Protein AF-A0A1F8SA76-F1 (afdb_monomer)

Nearest PDB structures (foldseek):
  6lum-assembly1_C  TM=9.410E-01  e=9.355E-06  Mycolicibacterium smegmatis MC2 51

Structure (mmCIF, N/CA/C/O backbone):
data_AF-A0A1F8SA76-F1
#
_entry.id   AF-A0A1F8SA76-F1
#
loop_
_atom_site.group_PDB
_atom_site.id
_atom_site.type_symbol
_atom_site.label_atom_id
_atom_site.label_alt_id
_atom_site.label_comp_id
_atom_site.label_asym_id
_atom_site.label_entity_id
_atom_site.label_seq_id
_atom_site.pdbx_PDB_ins_code
_atom_site.Cartn_x
_atom_site.Cartn_y
_atom_site.Cartn_z
_atom_site.occupancy
_atom_site.B_iso_or_equiv
_atom_site.auth_seq_id
_atom_site.auth_comp_id
_atom_site.auth_asym_id
_atom_site.auth_atom_id
_atom_site.pdbx_PDB_model_num
ATOM 1 N N . MET A 1 1 ? -0.509 0.636 20.036 1.00 88.06 1 MET A N 1
ATOM 2 C CA . MET A 1 1 ? 0.757 1.117 19.439 1.00 88.06 1 MET A CA 1
ATOM 3 C C . MET A 1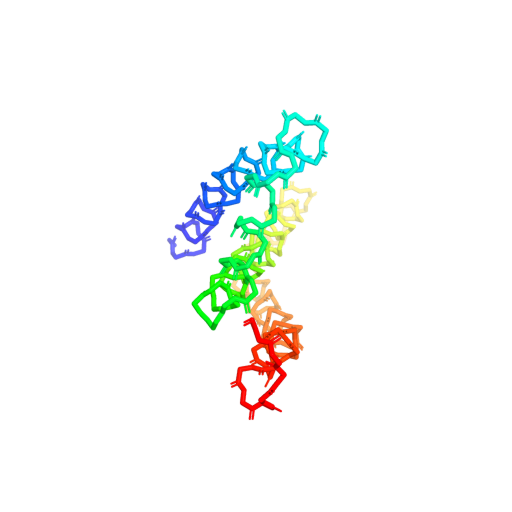 1 ? 1.035 0.516 18.063 1.00 88.06 1 MET A C 1
ATOM 5 O O . MET A 1 1 ? 1.249 1.292 17.145 1.00 88.06 1 MET A O 1
ATOM 9 N N . LEU A 1 2 ? 0.924 -0.806 17.858 1.00 92.50 2 LEU A N 1
ATOM 10 C CA . LEU A 1 2 ? 1.161 -1.437 16.541 1.00 92.50 2 LEU A CA 1
ATOM 11 C C . LEU A 1 2 ? 0.336 -0.845 15.388 1.00 92.50 2 LEU A C 1
ATOM 13 O O . LEU A 1 2 ? 0.895 -0.499 14.354 1.00 92.50 2 LEU A O 1
ATOM 17 N N . ALA A 1 3 ? -0.976 -0.658 15.584 1.00 92.31 3 ALA A N 1
ATOM 18 C CA . ALA A 1 3 ? -1.839 -0.143 14.521 1.00 92.31 3 ALA A CA 1
ATOM 19 C C . ALA A 1 3 ? -1.393 1.238 13.997 1.00 92.31 3 ALA A C 1
ATOM 21 O O . ALA A 1 3 ? -1.453 1.507 12.800 1.00 92.31 3 ALA A O 1
ATOM 22 N N . TRP A 1 4 ? -0.911 2.088 14.910 1.00 95.88 4 TRP A N 1
ATOM 23 C CA . TRP A 1 4 ? -0.356 3.404 14.601 1.00 95.88 4 TRP A CA 1
ATOM 24 C C . TRP A 1 4 ? 0.986 3.295 13.871 1.00 95.88 4 TRP A C 1
ATOM 26 O O . TRP A 1 4 ? 1.167 3.949 12.847 1.00 95.88 4 TRP A O 1
ATOM 36 N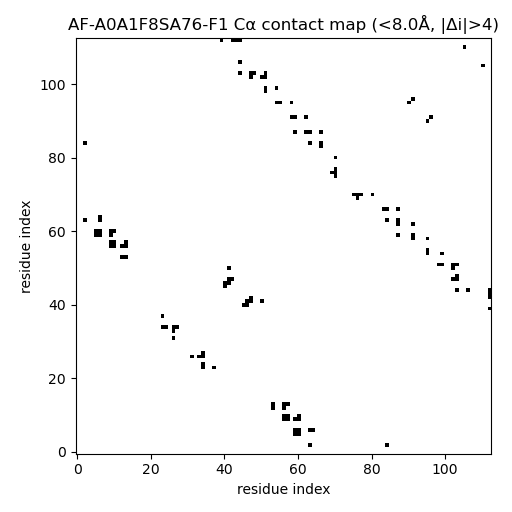 N . ALA A 1 5 ? 1.894 2.440 14.355 1.00 97.62 5 ALA A N 1
ATOM 37 C CA . ALA A 1 5 ? 3.216 2.266 13.755 1.00 97.62 5 ALA A CA 1
AT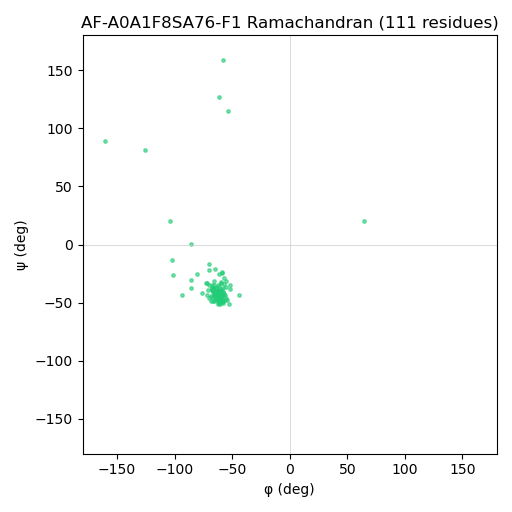OM 38 C C . ALA A 1 5 ? 3.100 1.793 12.300 1.00 97.62 5 ALA A C 1
ATOM 40 O O . ALA A 1 5 ? 3.654 2.424 11.403 1.00 97.62 5 ALA A O 1
ATOM 41 N N . PHE A 1 6 ? 2.291 0.761 12.043 1.00 96.94 6 PHE A N 1
ATOM 42 C CA . PHE A 1 6 ? 2.052 0.274 10.684 1.00 96.94 6 PHE A CA 1
ATOM 43 C C . PHE A 1 6 ? 1.408 1.327 9.782 1.00 96.94 6 PHE A C 1
ATOM 45 O O . PHE A 1 6 ? 1.759 1.411 8.610 1.00 96.94 6 PHE A O 1
ATOM 52 N N . HIS A 1 7 ? 0.511 2.170 10.303 1.00 98.38 7 HIS A N 1
ATOM 53 C CA . HIS A 1 7 ? -0.120 3.220 9.499 1.00 98.38 7 HIS A CA 1
ATOM 54 C C . HIS A 1 7 ? 0.887 4.296 9.073 1.00 98.38 7 HIS A C 1
ATOM 56 O O . HIS A 1 7 ? 0.876 4.738 7.928 1.00 98.38 7 HIS A O 1
ATOM 62 N N . ARG A 1 8 ? 1.810 4.669 9.968 1.00 97.88 8 ARG A N 1
ATOM 63 C CA . ARG A 1 8 ? 2.889 5.615 9.657 1.00 97.88 8 ARG A CA 1
ATOM 64 C C . ARG A 1 8 ? 3.896 5.031 8.671 1.00 97.88 8 ARG A C 1
ATOM 66 O O . ARG A 1 8 ? 4.195 5.677 7.675 1.00 97.88 8 ARG A O 1
ATOM 73 N N . ILE A 1 9 ? 4.370 3.811 8.925 1.00 98.31 9 ILE A N 1
ATOM 74 C CA . ILE A 1 9 ? 5.356 3.138 8.067 1.00 98.31 9 ILE A CA 1
ATOM 75 C C . ILE A 1 9 ? 4.791 2.939 6.657 1.00 98.31 9 ILE A C 1
ATOM 77 O O . ILE A 1 9 ? 5.441 3.307 5.684 1.00 98.31 9 ILE A O 1
ATOM 81 N N . SER A 1 10 ? 3.558 2.432 6.543 1.00 98.38 10 SER A N 1
ATOM 82 C CA . SER A 1 10 ? 2.894 2.277 5.241 1.00 98.38 10 SER A CA 1
ATOM 83 C C . SER A 1 10 ? 2.698 3.613 4.527 1.00 98.38 10 SER A C 1
ATOM 85 O O . SER A 1 10 ? 2.949 3.687 3.333 1.00 98.38 10 SER A O 1
ATOM 87 N N . GLY A 1 11 ? 2.333 4.683 5.240 1.00 98.38 11 GLY A N 1
ATOM 88 C CA . GLY A 1 11 ? 2.192 6.014 4.643 1.00 98.38 11 GLY A CA 1
ATOM 89 C C . GLY A 1 11 ? 3.499 6.543 4.047 1.00 98.38 11 GLY A C 1
ATOM 90 O O . GLY A 1 11 ? 3.496 7.064 2.936 1.00 98.38 11 GLY A O 1
ATOM 91 N N . VAL A 1 12 ? 4.626 6.355 4.745 1.00 98.38 12 VAL A N 1
ATOM 92 C CA . VAL A 1 12 ? 5.956 6.731 4.231 1.00 98.38 12 VAL A CA 1
ATOM 93 C C . VAL A 1 12 ? 6.344 5.879 3.020 1.00 98.38 12 VAL A C 1
ATOM 95 O O . VAL A 1 12 ? 6.838 6.424 2.036 1.00 98.38 12 VAL A O 1
ATOM 98 N N . ALA A 1 13 ? 6.082 4.569 3.059 1.00 97.44 13 ALA A N 1
ATOM 99 C CA . ALA A 1 13 ? 6.354 3.671 1.936 1.00 97.44 13 ALA A CA 1
ATOM 100 C C . ALA A 1 13 ? 5.540 4.048 0.686 1.00 97.44 13 ALA A C 1
ATOM 102 O O . ALA A 1 13 ? 6.098 4.129 -0.404 1.00 97.44 13 ALA A O 1
ATOM 103 N N . ILE A 1 14 ? 4.244 4.342 0.849 1.00 98.25 14 ILE A N 1
ATOM 104 C CA . ILE A 1 14 ? 3.360 4.775 -0.243 1.00 98.25 14 ILE A CA 1
ATOM 105 C C . ILE A 1 14 ? 3.810 6.127 -0.794 1.00 98.25 14 ILE A C 1
ATOM 107 O O . ILE A 1 14 ? 3.851 6.298 -2.005 1.00 98.25 14 ILE A O 1
ATOM 111 N N . TRP A 1 15 ? 4.172 7.082 0.067 1.00 98.12 15 TRP A N 1
ATOM 112 C CA . TRP A 1 15 ? 4.680 8.379 -0.380 1.00 98.12 15 TRP A CA 1
ATOM 113 C C . TRP A 1 15 ? 5.956 8.232 -1.218 1.00 98.12 15 TRP A C 1
ATOM 115 O O . TRP A 1 15 ? 6.034 8.791 -2.310 1.00 98.12 15 TRP A O 1
ATOM 125 N N . ALA A 1 16 ? 6.924 7.442 -0.743 1.00 97.12 16 ALA A N 1
ATOM 126 C CA . ALA A 1 16 ? 8.157 7.179 -1.480 1.00 97.12 16 ALA A CA 1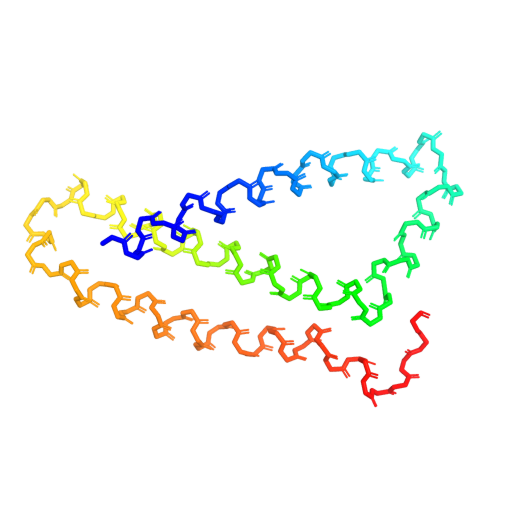
ATOM 127 C C . ALA A 1 16 ? 7.871 6.491 -2.823 1.00 97.12 16 ALA A C 1
ATOM 129 O O . ALA A 1 16 ? 8.420 6.895 -3.847 1.00 97.12 16 ALA A O 1
ATOM 130 N N . PHE A 1 17 ? 6.964 5.508 -2.829 1.00 96.56 17 PHE A N 1
ATOM 131 C CA . PHE A 1 17 ? 6.495 4.873 -4.055 1.00 96.56 17 PHE A CA 1
ATOM 132 C C . PHE A 1 17 ? 5.874 5.888 -5.016 1.00 96.56 17 PHE A C 1
ATOM 134 O O . PHE A 1 17 ? 6.286 5.923 -6.162 1.00 96.56 17 PHE A O 1
ATOM 141 N N . VAL A 1 18 ? 4.946 6.744 -4.575 1.00 97.69 18 VAL A N 1
ATOM 142 C CA . VAL A 1 18 ? 4.283 7.724 -5.454 1.00 97.69 18 VAL A CA 1
ATOM 143 C C . VAL A 1 18 ? 5.292 8.679 -6.091 1.00 97.69 18 VAL A C 1
ATOM 145 O O . VAL A 1 18 ? 5.158 8.996 -7.268 1.00 97.69 18 VAL A O 1
ATOM 148 N N . VAL A 1 19 ? 6.322 9.114 -5.357 1.00 97.56 19 VAL A N 1
ATOM 149 C CA . VAL A 1 19 ? 7.391 9.947 -5.932 1.00 97.56 19 VAL A CA 1
ATOM 150 C C . VAL A 1 19 ? 8.123 9.202 -7.050 1.00 97.56 19 VAL A C 1
ATOM 152 O O . VAL A 1 19 ? 8.267 9.745 -8.143 1.00 97.56 19 VAL A O 1
ATOM 155 N N . LEU A 1 20 ? 8.554 7.963 -6.797 1.00 95.56 20 LEU A N 1
ATOM 156 C CA . LEU A 1 20 ? 9.226 7.139 -7.806 1.00 95.56 20 LEU A CA 1
ATOM 157 C C . LEU A 1 20 ? 8.301 6.816 -8.988 1.00 95.56 20 LEU A C 1
ATOM 159 O O . LEU A 1 20 ? 8.739 6.872 -10.129 1.00 95.56 20 LEU A O 1
ATOM 163 N N . HIS A 1 21 ? 7.021 6.574 -8.719 1.00 96.00 21 HIS A N 1
ATOM 164 C CA . HIS A 1 21 ? 6.012 6.211 -9.706 1.00 96.00 21 HIS A CA 1
ATOM 165 C C . HIS A 1 21 ? 5.641 7.360 -10.649 1.00 96.00 21 HIS A C 1
ATOM 167 O O . HIS A 1 21 ? 5.380 7.183 -11.831 1.00 96.00 21 HIS A O 1
ATOM 173 N N . VAL A 1 22 ? 5.635 8.594 -10.152 1.00 97.75 22 VAL A N 1
ATOM 174 C CA . VAL A 1 22 ? 5.445 9.752 -11.035 1.00 97.75 22 VAL A CA 1
ATOM 175 C C . VAL A 1 22 ? 6.649 9.919 -11.966 1.00 97.75 22 VAL A C 1
ATOM 177 O O . VAL A 1 22 ? 6.478 10.271 -13.133 1.00 97.75 22 VAL A O 1
ATOM 180 N N . ILE A 1 23 ? 7.860 9.653 -11.466 1.00 97.00 23 ILE A N 1
ATOM 181 C CA . ILE A 1 23 ? 9.083 9.704 -12.272 1.00 97.00 23 ILE A CA 1
ATOM 182 C C . ILE A 1 23 ? 9.084 8.577 -13.312 1.00 97.00 23 ILE A C 1
ATOM 184 O O . ILE A 1 23 ? 9.374 8.858 -14.472 1.00 97.00 23 ILE A O 1
ATOM 188 N N . ASP A 1 24 ? 8.738 7.341 -12.937 1.00 95.88 24 ASP A N 1
ATOM 189 C CA . ASP A 1 24 ? 8.771 6.198 -13.858 1.00 95.88 24 ASP A CA 1
ATOM 190 C C . ASP A 1 24 ? 7.796 6.369 -15.039 1.00 95.88 24 ASP A C 1
ATOM 192 O O . ASP A 1 24 ? 8.217 6.255 -16.190 1.00 95.88 24 ASP A O 1
ATOM 196 N N . ILE A 1 25 ? 6.546 6.785 -14.803 1.00 96.62 25 ILE A N 1
ATOM 197 C CA . ILE A 1 25 ? 5.569 7.030 -15.875 1.00 96.62 25 ILE A CA 1
ATOM 198 C C . ILE A 1 25 ? 6.000 8.210 -16.754 1.00 96.62 25 ILE A C 1
ATOM 200 O O . ILE A 1 25 ? 5.784 8.187 -17.967 1.00 96.62 25 ILE A O 1
ATOM 204 N N . TYR A 1 26 ? 6.629 9.242 -16.184 1.00 97.56 26 TYR A N 1
ATOM 205 C CA . TYR A 1 26 ? 7.144 10.366 -16.971 1.00 97.56 26 TYR A CA 1
ATOM 206 C C . TYR A 1 26 ? 8.185 9.921 -18.019 1.00 97.56 26 TYR A C 1
ATOM 208 O O . TYR A 1 26 ? 8.238 10.487 -19.118 1.00 97.56 26 TYR A O 1
ATOM 216 N N . LEU A 1 27 ? 8.978 8.881 -17.728 1.00 97.81 27 LEU A N 1
ATOM 217 C CA . LEU A 1 27 ? 10.008 8.379 -18.644 1.00 97.81 27 LEU A CA 1
ATOM 218 C C . LEU A 1 27 ? 9.439 7.806 -19.945 1.00 97.81 27 LEU A C 1
ATOM 220 O O . LEU A 1 27 ? 10.145 7.846 -20.946 1.00 97.81 27 LEU A O 1
ATOM 224 N N . VAL A 1 28 ? 8.161 7.410 -19.993 1.00 96.69 28 VAL A N 1
ATOM 225 C CA . VAL A 1 28 ? 7.503 6.972 -21.241 1.00 96.69 28 VAL A CA 1
ATOM 226 C C . VAL A 1 28 ? 7.677 7.999 -22.369 1.00 96.69 28 VAL A C 1
ATOM 228 O O . VAL A 1 28 ? 7.871 7.626 -23.522 1.00 96.69 28 VAL A O 1
ATOM 231 N N . GLY A 1 29 ? 7.621 9.298 -22.049 1.00 96.75 29 GLY A N 1
ATOM 232 C CA . GLY A 1 29 ? 7.874 10.378 -23.010 1.00 96.75 29 GLY A CA 1
ATOM 233 C C . GLY A 1 29 ? 9.269 11.000 -22.908 1.00 96.75 29 GLY A C 1
ATOM 234 O O . GLY A 1 29 ? 9.761 11.551 -23.890 1.00 96.75 29 GLY A O 1
ATOM 235 N N . GLY A 1 30 ? 9.894 10.949 -21.727 1.00 96.81 30 GLY A N 1
ATOM 236 C CA . GLY A 1 30 ? 11.179 11.606 -21.466 1.00 96.81 30 GLY A CA 1
ATOM 237 C C . GLY A 1 30 ? 12.412 10.783 -21.850 1.00 96.81 30 GLY A C 1
ATOM 238 O O . GLY A 1 30 ? 13.398 11.349 -22.316 1.00 96.81 30 GLY A O 1
ATOM 239 N N . ASN A 1 31 ? 12.371 9.468 -21.637 1.00 97.25 31 ASN A N 1
ATOM 240 C CA . ASN A 1 31 ? 13.425 8.518 -21.992 1.00 97.25 31 ASN A CA 1
ATOM 241 C C . ASN A 1 31 ? 12.829 7.091 -22.053 1.00 97.25 31 ASN A C 1
ATOM 243 O O . ASN A 1 31 ? 12.835 6.386 -21.039 1.00 97.25 31 ASN A O 1
ATOM 247 N N . PRO A 1 32 ? 12.316 6.670 -23.223 1.00 97.06 32 PRO A N 1
ATOM 248 C CA . PRO A 1 32 ? 11.677 5.365 -23.385 1.00 97.06 32 PRO A CA 1
ATOM 249 C C . PRO A 1 32 ? 12.596 4.178 -23.069 1.00 97.06 32 PRO A C 1
ATOM 251 O O . PRO A 1 32 ? 12.134 3.188 -22.516 1.00 97.06 32 PRO A O 1
ATOM 254 N N . GLU A 1 33 ? 13.900 4.288 -23.348 1.00 97.31 33 GLU A N 1
ATOM 255 C CA . GLU A 1 33 ? 14.866 3.223 -23.040 1.00 97.31 33 GLU A CA 1
ATOM 256 C C . GLU A 1 33 ? 14.965 2.995 -21.524 1.00 97.31 33 GLU A C 1
ATOM 258 O O . GLU A 1 33 ? 14.863 1.865 -21.053 1.00 97.31 33 GLU A O 1
ATOM 263 N N . ALA A 1 34 ? 15.067 4.073 -20.737 1.00 96.62 34 ALA A N 1
ATOM 264 C CA . ALA A 1 34 ? 15.077 3.976 -19.275 1.00 96.62 34 ALA A CA 1
ATOM 265 C C . ALA A 1 34 ? 13.741 3.461 -18.706 1.00 96.62 34 ALA A C 1
ATOM 267 O O . ALA A 1 34 ? 13.727 2.797 -17.668 1.00 96.62 34 ALA A O 1
ATOM 268 N N . TYR A 1 35 ? 12.618 3.765 -19.366 1.00 96.75 35 TYR A N 1
ATOM 269 C CA . TYR A 1 35 ? 11.315 3.212 -18.998 1.00 96.75 35 TYR A CA 1
ATOM 270 C C . TYR A 1 35 ? 11.282 1.688 -19.180 1.00 96.75 35 TYR A C 1
ATOM 272 O O . TYR A 1 35 ? 10.897 0.975 -18.251 1.00 96.75 35 TYR A O 1
ATOM 280 N N . ASP A 1 36 ? 11.744 1.189 -20.329 1.00 96.12 36 ASP A N 1
ATOM 281 C CA . ASP A 1 36 ? 11.783 -0.246 -20.626 1.00 96.12 36 ASP A CA 1
ATOM 282 C C . ASP A 1 36 ? 12.716 -1.005 -19.662 1.00 96.12 36 ASP A C 1
ATOM 284 O O . ASP A 1 36 ? 12.364 -2.082 -19.171 1.00 96.12 36 ASP A O 1
ATOM 288 N N . GLU A 1 37 ? 13.871 -0.424 -19.312 1.00 95.19 37 GLU A N 1
ATOM 289 C CA . GLU A 1 37 ? 14.786 -0.989 -18.309 1.00 95.19 37 GLU A CA 1
ATOM 290 C C . GLU A 1 37 ? 14.133 -1.112 -16.920 1.00 95.19 37 GLU A C 1
ATOM 292 O O . GLU A 1 37 ? 14.240 -2.154 -16.264 1.00 95.19 37 GLU A O 1
ATOM 297 N N . LEU A 1 38 ? 13.426 -0.072 -16.464 1.00 94.56 38 LEU A N 1
ATOM 298 C CA . LEU A 1 38 ? 12.705 -0.105 -15.186 1.00 94.56 38 LEU A CA 1
ATOM 299 C C . LEU A 1 38 ? 11.555 -1.115 -15.206 1.00 94.56 38 LEU A C 1
ATOM 301 O O . LEU A 1 38 ? 11.359 -1.840 -14.227 1.00 94.56 38 LEU A O 1
ATOM 305 N N . LEU A 1 39 ? 10.830 -1.209 -16.322 1.00 94.12 39 LEU A N 1
ATOM 306 C CA . LEU A 1 39 ? 9.742 -2.169 -16.489 1.00 94.12 39 LEU A CA 1
ATOM 307 C C . LEU A 1 39 ? 10.248 -3.613 -16.351 1.00 94.12 39 LEU A C 1
ATOM 309 O O . LEU A 1 39 ? 9.617 -4.419 -15.663 1.00 94.12 39 LEU A O 1
ATOM 313 N N . ALA A 1 40 ? 11.413 -3.925 -16.930 1.00 93.75 40 ALA A N 1
ATOM 314 C CA . ALA A 1 40 ? 12.050 -5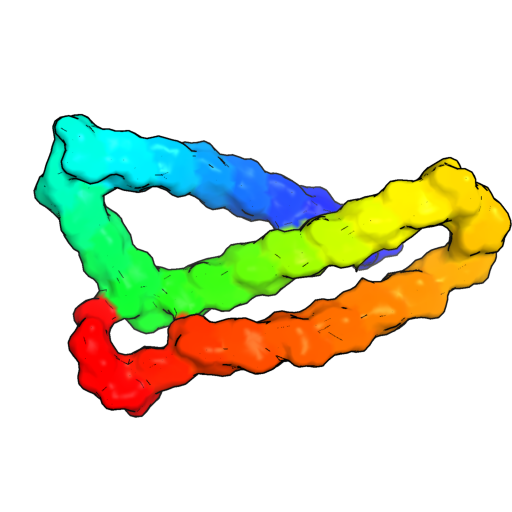.235 -16.790 1.00 93.75 40 ALA A CA 1
ATOM 315 C C . ALA A 1 40 ? 12.414 -5.546 -15.324 1.00 93.75 40 ALA A C 1
ATOM 317 O O . ALA A 1 40 ? 12.215 -6.664 -14.839 1.00 93.75 40 ALA A O 1
ATOM 318 N N . ILE A 1 41 ? 12.882 -4.546 -14.569 1.00 93.38 41 ILE A N 1
ATOM 319 C CA . ILE A 1 41 ? 13.155 -4.700 -13.132 1.00 93.38 41 ILE A CA 1
ATOM 320 C C . ILE A 1 41 ? 11.859 -4.982 -12.359 1.00 93.38 41 ILE A C 1
ATOM 322 O O . ILE A 1 41 ? 11.844 -5.868 -11.498 1.00 93.38 41 ILE A O 1
ATOM 326 N N . TYR A 1 42 ? 10.769 -4.274 -12.657 1.00 92.25 42 TYR A N 1
ATOM 327 C CA . TYR A 1 42 ? 9.475 -4.480 -11.997 1.00 92.25 42 TYR A CA 1
ATOM 328 C C . TYR A 1 42 ? 8.847 -5.840 -12.329 1.00 92.25 42 TYR A C 1
ATOM 330 O O . TYR A 1 42 ? 8.255 -6.466 -11.449 1.00 92.25 42 TYR A O 1
ATOM 338 N N . ALA A 1 43 ? 9.039 -6.339 -13.552 1.00 92.19 43 ALA A N 1
ATOM 339 C CA . ALA A 1 43 ? 8.567 -7.657 -13.975 1.00 92.19 43 ALA A CA 1
ATOM 340 C C . ALA A 1 43 ? 9.336 -8.825 -13.325 1.00 92.19 43 ALA A C 1
ATOM 342 O O . ALA A 1 43 ? 8.797 -9.936 -13.220 1.00 92.19 43 ALA A O 1
ATOM 343 N N . SER A 1 44 ? 10.564 -8.576 -12.852 1.00 94.00 44 SER A N 1
ATOM 344 C CA . SER A 1 44 ? 11.407 -9.574 -12.190 1.00 94.00 44 SER A CA 1
ATOM 345 C C . SER A 1 44 ? 10.747 -10.187 -10.938 1.00 94.00 44 SER A C 1
ATOM 347 O O . SER A 1 44 ? 9.888 -9.566 -10.302 1.00 94.00 44 SER A O 1
ATOM 349 N N . PRO A 1 45 ? 11.180 -11.384 -10.489 1.00 94.75 45 PRO A N 1
ATOM 350 C CA . PRO A 1 45 ? 10.661 -11.992 -9.262 1.00 94.75 45 PRO A CA 1
ATOM 351 C C . PRO A 1 45 ? 10.789 -11.099 -8.021 1.00 94.75 45 PRO A C 1
ATOM 353 O O . PRO A 1 45 ? 9.894 -11.079 -7.177 1.00 94.75 45 PRO A O 1
ATOM 356 N N . ILE A 1 46 ? 11.881 -10.334 -7.914 1.00 94.75 46 ILE A N 1
ATOM 357 C CA . ILE A 1 46 ? 12.083 -9.382 -6.814 1.00 94.75 46 ILE A CA 1
ATOM 358 C C . ILE A 1 46 ? 11.092 -8.220 -6.942 1.00 94.75 46 ILE A C 1
ATOM 360 O O . ILE A 1 46 ? 10.467 -7.850 -5.948 1.00 94.75 46 ILE A O 1
ATOM 364 N N . GLY A 1 47 ? 10.908 -7.689 -8.155 1.00 95.06 47 GLY A N 1
ATOM 365 C CA . GLY A 1 47 ? 9.934 -6.637 -8.451 1.00 95.06 47 GLY A CA 1
ATOM 366 C C . GLY A 1 47 ? 8.516 -7.028 -8.034 1.00 95.06 47 GLY A C 1
ATOM 367 O O . GLY A 1 47 ? 7.872 -6.293 -7.289 1.00 95.06 47 GLY A O 1
ATOM 368 N N . ARG A 1 48 ? 8.082 -8.246 -8.368 1.00 95.25 48 ARG A N 1
ATOM 369 C CA . ARG A 1 48 ? 6.772 -8.782 -7.957 1.00 95.25 48 ARG A CA 1
ATOM 370 C C . ARG A 1 48 ? 6.611 -8.954 -6.447 1.00 95.25 48 ARG A C 1
ATOM 372 O O . ARG A 1 48 ? 5.532 -8.704 -5.910 1.00 95.25 48 ARG A O 1
ATOM 379 N N . VAL A 1 49 ? 7.663 -9.358 -5.730 1.00 96.75 49 VAL A N 1
ATOM 380 C CA . VAL A 1 49 ? 7.622 -9.398 -4.256 1.00 96.75 49 VAL A CA 1
ATOM 381 C C . VAL A 1 49 ? 7.463 -7.990 -3.685 1.00 96.75 49 VAL A C 1
ATOM 383 O O . VAL A 1 49 ? 6.658 -7.789 -2.774 1.00 96.75 49 VAL A O 1
ATOM 386 N N . LEU A 1 50 ? 8.191 -7.009 -4.224 1.00 96.00 50 LEU A N 1
ATOM 387 C CA . LEU A 1 50 ? 8.062 -5.611 -3.814 1.00 96.00 50 LEU A CA 1
ATOM 388 C C . LEU A 1 50 ? 6.666 -5.055 -4.127 1.00 96.00 50 LEU A C 1
ATOM 390 O O . LEU A 1 50 ? 6.090 -4.384 -3.273 1.00 96.00 50 LEU A O 1
ATOM 394 N N . GLU A 1 51 ? 6.092 -5.390 -5.284 1.00 96.12 51 GLU A N 1
ATOM 395 C CA . GLU A 1 51 ? 4.718 -5.040 -5.660 1.00 96.12 51 GLU A CA 1
ATOM 396 C C . GLU A 1 51 ? 3.703 -5.613 -4.659 1.00 96.12 51 GLU A C 1
ATOM 398 O O . GLU A 1 51 ? 2.849 -4.883 -4.151 1.00 96.12 51 GLU A O 1
ATOM 403 N N . ALA A 1 52 ? 3.834 -6.890 -4.286 1.00 97.62 52 ALA A N 1
ATOM 404 C CA . ALA A 1 52 ? 2.961 -7.516 -3.293 1.00 97.62 52 ALA A CA 1
ATOM 405 C C . ALA A 1 52 ? 3.082 -6.853 -1.904 1.00 97.62 52 ALA A C 1
ATOM 407 O O . ALA A 1 52 ? 2.071 -6.618 -1.234 1.00 97.62 52 ALA A O 1
ATOM 408 N N . LEU A 1 53 ? 4.302 -6.511 -1.471 1.00 97.81 53 LEU A N 1
ATOM 409 C CA . LEU A 1 53 ? 4.545 -5.810 -0.203 1.00 97.81 53 LEU A CA 1
ATOM 410 C C . LEU A 1 53 ? 3.993 -4.380 -0.214 1.00 97.81 53 LEU A C 1
ATOM 412 O O . LEU A 1 53 ? 3.406 -3.936 0.777 1.00 97.81 53 LEU A O 1
ATOM 416 N N . LEU A 1 54 ? 4.151 -3.666 -1.326 1.00 97.88 54 LEU A N 1
ATOM 417 C CA . LEU A 1 54 ? 3.594 -2.332 -1.510 1.00 97.88 54 LEU A CA 1
ATOM 418 C C . LEU A 1 54 ? 2.061 -2.374 -1.520 1.00 97.88 54 LEU A C 1
ATOM 420 O O . LEU A 1 54 ? 1.426 -1.570 -0.838 1.00 97.88 54 LEU A O 1
ATOM 424 N N . GLY A 1 55 ? 1.465 -3.344 -2.217 1.00 98.06 55 GLY A N 1
ATOM 425 C CA . GLY A 1 55 ? 0.021 -3.581 -2.217 1.00 98.06 55 GLY A CA 1
ATOM 426 C C . GLY A 1 55 ? -0.514 -3.882 -0.814 1.00 98.06 55 GLY A C 1
ATOM 427 O O . GLY A 1 55 ? -1.535 -3.324 -0.402 1.00 98.06 55 GLY A O 1
ATOM 428 N N . ALA A 1 56 ? 0.213 -4.682 -0.029 1.00 98.31 56 ALA A N 1
ATOM 429 C CA . ALA A 1 56 ? -0.092 -4.908 1.381 1.00 98.31 56 ALA A CA 1
ATOM 430 C C . ALA A 1 56 ? -0.003 -3.609 2.206 1.00 98.31 56 ALA A C 1
ATOM 432 O O . ALA A 1 56 ? -0.916 -3.300 2.977 1.00 98.31 56 ALA A O 1
ATOM 433 N N . ALA A 1 57 ? 1.052 -2.809 2.034 1.00 98.38 57 ALA A N 1
ATOM 434 C CA . ALA A 1 57 ? 1.179 -1.523 2.718 1.00 98.38 57 ALA A CA 1
ATOM 435 C C . ALA A 1 57 ? 0.008 -0.584 2.378 1.00 98.38 57 ALA A C 1
ATOM 437 O O . ALA A 1 57 ? -0.597 -0.015 3.289 1.00 98.38 57 ALA A O 1
ATOM 438 N N . LEU A 1 58 ? -0.355 -0.482 1.096 1.00 98.38 58 LEU A N 1
ATOM 439 C CA . LEU A 1 58 ? -1.472 0.322 0.602 1.00 98.38 58 LEU A CA 1
ATOM 440 C C . LEU A 1 58 ? -2.812 -0.121 1.197 1.00 98.38 58 LEU A C 1
ATOM 442 O O . LEU A 1 58 ? -3.535 0.703 1.764 1.00 98.38 58 LEU A O 1
ATOM 446 N N . LEU A 1 59 ? -3.127 -1.418 1.126 1.00 98.62 59 LEU A N 1
ATOM 447 C CA . LEU A 1 59 ? -4.384 -1.963 1.639 1.00 98.62 59 LEU A CA 1
ATOM 448 C C . LEU A 1 59 ? -4.510 -1.747 3.150 1.00 98.62 59 LEU A C 1
ATOM 450 O O . LEU A 1 59 ? -5.548 -1.282 3.629 1.00 98.62 59 LEU A O 1
ATOM 454 N N . TYR A 1 60 ? -3.448 -2.031 3.909 1.00 98.50 60 TYR A N 1
ATOM 455 C CA . TYR A 1 60 ? -3.439 -1.770 5.347 1.00 98.50 60 TYR A CA 1
ATOM 456 C C . TYR A 1 60 ? -3.626 -0.276 5.646 1.00 98.50 60 TYR A C 1
ATOM 458 O O . TYR A 1 60 ? -4.420 0.085 6.522 1.00 98.50 60 TYR A O 1
ATOM 466 N N . HIS A 1 61 ? -2.907 0.598 4.933 1.00 98.75 61 HIS A N 1
ATOM 467 C CA . HIS A 1 61 ? -2.977 2.042 5.139 1.00 98.75 61 HIS A CA 1
ATOM 468 C C . HIS A 1 61 ? -4.397 2.567 4.928 1.00 98.75 61 HIS A C 1
ATOM 470 O O . HIS A 1 61 ? -4.914 3.276 5.794 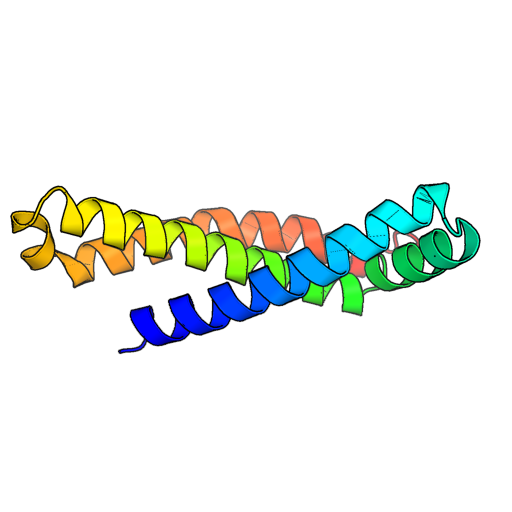1.00 98.75 61 HIS A O 1
ATOM 476 N N . ALA A 1 62 ? -5.038 2.155 3.832 1.00 98.62 62 ALA A N 1
ATOM 477 C CA . ALA A 1 62 ? -6.406 2.526 3.498 1.00 98.62 62 ALA A CA 1
ATOM 478 C C . ALA A 1 62 ? -7.409 2.017 4.545 1.00 98.62 62 ALA A C 1
ATOM 480 O O . ALA A 1 62 ? -8.200 2.800 5.071 1.00 98.62 62 ALA A O 1
ATOM 481 N N . LEU A 1 63 ? -7.344 0.732 4.916 1.00 98.62 63 LEU A N 1
ATOM 482 C CA . LEU A 1 63 ? -8.260 0.142 5.900 1.00 98.62 63 LEU A CA 1
ATOM 483 C C . LEU A 1 63 ? -8.113 0.780 7.284 1.00 98.62 63 LEU A C 1
ATOM 485 O O . LEU A 1 63 ? -9.109 1.114 7.929 1.00 98.62 63 LEU A O 1
ATOM 489 N N . ASN A 1 64 ? -6.878 0.970 7.758 1.00 98.31 64 ASN A N 1
ATOM 490 C CA . ASN A 1 64 ? -6.660 1.579 9.064 1.00 98.31 64 ASN A CA 1
ATOM 491 C C . ASN A 1 64 ? -6.963 3.088 9.052 1.00 98.31 64 ASN A C 1
ATOM 493 O O . ASN A 1 64 ? -7.459 3.599 10.054 1.00 98.31 64 ASN A O 1
ATOM 497 N N . GLY A 1 65 ? -6.724 3.785 7.937 1.00 98.25 65 GLY A N 1
ATOM 498 C CA . GLY A 1 65 ? -7.154 5.172 7.742 1.00 98.25 65 GLY A CA 1
ATOM 499 C C . GLY A 1 65 ? -8.676 5.307 7.803 1.00 98.25 65 GLY A C 1
ATOM 500 O O . GLY A 1 65 ? -9.189 6.130 8.557 1.00 98.25 65 GLY A O 1
ATOM 501 N N . LEU A 1 66 ? -9.406 4.421 7.119 1.00 98.31 66 LEU A N 1
ATOM 502 C CA . LEU A 1 66 ? -10.868 4.376 7.178 1.00 98.31 66 LEU A CA 1
ATOM 503 C C . LEU A 1 66 ? -11.376 4.107 8.599 1.00 98.31 66 LEU A C 1
ATOM 505 O O . LEU A 1 66 ? -12.310 4.761 9.054 1.00 98.31 66 LEU A O 1
ATOM 509 N N . ARG A 1 67 ? -10.738 3.191 9.337 1.00 97.69 67 ARG A N 1
ATOM 510 C CA . ARG A 1 67 ? -11.053 2.956 10.753 1.00 97.69 67 ARG A CA 1
ATOM 511 C C . ARG A 1 67 ? -10.895 4.229 11.589 1.00 97.69 67 ARG A C 1
ATOM 513 O O . ARG A 1 67 ? -11.742 4.476 12.443 1.00 97.69 67 ARG A O 1
ATOM 520 N N . ILE A 1 68 ? -9.822 4.997 11.382 1.00 97.31 68 ILE A N 1
ATOM 521 C CA . ILE A 1 68 ? -9.590 6.268 12.088 1.00 97.31 68 ILE A CA 1
ATOM 522 C C . ILE A 1 68 ? -10.712 7.256 11.754 1.00 97.31 68 ILE A C 1
ATOM 524 O O . ILE A 1 68 ? -11.385 7.715 12.670 1.00 97.31 68 ILE A O 1
ATOM 528 N N . ILE A 1 69 ? -11.000 7.459 10.464 1.00 98.19 69 ILE A N 1
ATOM 529 C CA . ILE A 1 69 ? -12.093 8.324 9.992 1.00 98.19 69 ILE A CA 1
ATOM 530 C C . ILE A 1 69 ? -13.422 7.937 10.659 1.00 98.19 69 ILE A C 1
ATOM 532 O O . ILE A 1 69 ? -14.091 8.776 11.253 1.00 98.19 69 ILE A O 1
ATOM 536 N N . VAL A 1 70 ? -13.798 6.656 10.629 1.00 97.38 70 VAL A N 1
ATOM 537 C CA . VAL A 1 70 ? -15.052 6.177 11.235 1.00 97.38 70 VAL A CA 1
ATOM 538 C C . VAL A 1 70 ? -15.124 6.494 12.733 1.00 97.38 70 VAL A C 1
ATOM 540 O O . VAL A 1 70 ? -16.179 6.896 13.220 1.00 97.38 70 VAL A O 1
ATOM 543 N N . MET A 1 71 ? -14.024 6.336 13.472 1.00 97.12 71 MET A N 1
ATOM 544 C CA . MET A 1 71 ? -13.993 6.650 14.905 1.00 97.12 71 MET A CA 1
ATOM 545 C C . MET A 1 71 ? -14.039 8.159 15.183 1.00 97.12 71 MET A C 1
ATOM 547 O O . MET A 1 71 ? -14.641 8.553 16.181 1.00 97.12 71 MET A O 1
ATOM 551 N N . ASP A 1 72 ? -13.452 8.982 14.313 1.00 97.62 72 ASP A N 1
ATOM 552 C CA . ASP A 1 72 ? -13.448 10.442 14.453 1.00 97.62 72 ASP A CA 1
ATOM 553 C C . ASP A 1 72 ? -14.842 11.035 14.190 1.00 97.62 72 ASP A C 1
ATOM 555 O O . ASP A 1 72 ? -15.292 11.920 14.919 1.00 97.62 72 ASP A O 1
ATOM 559 N N . PHE A 1 73 ? -15.568 10.503 13.200 1.00 98.12 73 PHE A N 1
ATOM 560 C CA . PHE A 1 73 ? -16.937 10.930 12.892 1.00 98.12 73 PHE A CA 1
ATOM 561 C C . PHE A 1 73 ? -17.998 10.310 13.823 1.00 98.12 73 PHE A C 1
ATOM 563 O O . PHE A 1 73 ? -19.045 10.920 14.041 1.00 98.12 73 PHE A O 1
ATOM 570 N N . TRP A 1 74 ? -17.738 9.137 14.420 1.00 97.62 74 TRP A N 1
ATOM 571 C CA . TRP A 1 74 ? -18.609 8.498 15.421 1.00 97.62 74 TRP A CA 1
ATOM 572 C C . TRP A 1 74 ? -17.847 8.162 16.713 1.00 97.62 74 TRP A C 1
ATOM 574 O O . TRP A 1 74 ? -17.512 6.997 16.962 1.00 97.62 74 TRP A O 1
ATOM 584 N N . PRO A 1 75 ? -17.660 9.142 17.618 1.00 94.12 75 PRO A N 1
ATOM 585 C CA . PRO A 1 75 ? -16.896 8.959 18.851 1.00 94.12 75 PRO A CA 1
ATOM 586 C C . PRO A 1 75 ? -17.302 7.756 19.725 1.00 94.12 75 PRO A C 1
ATOM 588 O O . PRO A 1 75 ? -16.409 7.120 20.289 1.00 94.12 75 PRO A O 1
ATOM 591 N N . PRO A 1 76 ? -18.588 7.347 19.835 1.00 97.25 76 PRO A N 1
ATOM 592 C CA . PRO A 1 76 ? -18.955 6.142 20.587 1.00 97.25 76 PRO A CA 1
ATOM 593 C C . PRO A 1 76 ? -18.300 4.847 20.074 1.00 97.25 76 PRO A C 1
ATOM 595 O O . PRO A 1 76 ? -18.120 3.910 20.857 1.00 97.25 76 PRO A O 1
ATOM 598 N N . LEU A 1 77 ? -17.906 4.789 18.794 1.00 96.44 77 LEU A N 1
ATOM 599 C CA . LEU A 1 77 ? -17.238 3.626 18.199 1.00 96.44 77 LEU A CA 1
ATOM 600 C C . LEU A 1 77 ? -15.812 3.414 18.717 1.00 96.44 77 LEU A C 1
ATOM 602 O O . LEU A 1 77 ? -15.296 2.300 18.618 1.00 96.44 77 LEU A O 1
ATOM 606 N N . THR A 1 78 ? -15.194 4.419 19.343 1.00 95.69 78 THR A N 1
ATOM 607 C CA . THR A 1 78 ? -13.873 4.277 19.987 1.00 95.69 78 THR A CA 1
ATOM 608 C C . THR A 1 78 ? -13.852 3.170 21.047 1.00 95.69 78 THR A C 1
ATOM 610 O O . THR A 1 78 ? -12.837 2.493 21.213 1.00 95.69 78 THR A O 1
ATOM 613 N N . ARG A 1 79 ? -14.992 2.884 21.695 1.00 97.00 79 ARG A N 1
ATOM 614 C CA . ARG A 1 79 ? -15.154 1.754 22.633 1.00 97.00 79 ARG A CA 1
ATOM 615 C C . ARG A 1 79 ? -14.928 0.389 21.972 1.00 97.00 79 ARG A C 1
ATOM 617 O O . ARG A 1 79 ? -14.538 -0.559 22.647 1.00 97.00 79 ARG A O 1
ATOM 624 N N . TYR A 1 80 ? -15.134 0.299 20.659 1.00 96.88 80 TYR A N 1
ATOM 625 C CA . TYR A 1 80 ? -14.985 -0.912 19.850 1.00 96.88 80 TYR A CA 1
ATOM 626 C C . TYR A 1 80 ? -13.702 -0.909 19.006 1.00 96.88 80 TYR A C 1
ATOM 628 O O . TYR A 1 80 ? -13.591 -1.650 18.026 1.00 96.88 80 TYR A O 1
ATOM 636 N N . HIS A 1 81 ? -12.705 -0.089 19.363 1.00 94.94 81 HIS A N 1
ATOM 637 C CA . HIS A 1 81 ? -11.494 0.089 18.556 1.00 94.94 81 HIS A CA 1
ATOM 638 C C . HIS A 1 81 ? -10.753 -1.224 18.248 1.00 94.94 81 HIS A C 1
ATOM 640 O O . HIS A 1 81 ? -10.114 -1.326 17.200 1.00 94.94 81 HIS A O 1
ATOM 646 N N . ARG A 1 82 ? -10.812 -2.216 19.151 1.00 95.62 82 ARG A N 1
ATOM 647 C CA . ARG A 1 82 ? -10.156 -3.521 18.989 1.00 95.62 82 ARG A CA 1
ATOM 648 C C . ARG A 1 82 ? -10.915 -4.411 18.005 1.00 95.62 82 ARG A C 1
ATOM 650 O O . ARG A 1 82 ? -10.292 -5.029 17.151 1.00 95.62 82 ARG A O 1
ATOM 657 N N . GLN A 1 83 ? -12.241 -4.426 18.085 1.00 97.50 83 GLN A N 1
ATOM 658 C CA . GLN A 1 83 ? -13.121 -5.146 17.166 1.00 97.50 83 GLN A CA 1
ATOM 659 C C . GLN A 1 83 ? -12.985 -4.579 15.753 1.00 97.50 83 GLN A C 1
ATOM 661 O O . GLN A 1 83 ? -12.762 -5.335 14.814 1.00 97.50 83 GLN A O 1
ATOM 666 N N . LEU A 1 84 ? -13.011 -3.248 15.618 1.00 97.06 84 LEU A N 1
ATOM 667 C CA . LEU A 1 84 ? -12.771 -2.571 14.342 1.00 97.06 84 LEU A CA 1
ATOM 668 C C . LEU A 1 84 ? -11.398 -2.929 13.761 1.00 97.06 84 LEU A C 1
ATOM 670 O O . LEU A 1 84 ? -11.283 -3.179 12.568 1.00 97.06 84 LEU A O 1
ATOM 674 N N . TRP A 1 85 ? -10.360 -3.013 14.597 1.00 96.38 85 TRP A N 1
ATOM 675 C CA . TRP A 1 85 ? -9.031 -3.424 14.144 1.00 96.38 85 TRP A CA 1
ATOM 676 C C . TRP A 1 85 ? -8.987 -4.883 13.663 1.00 96.38 85 TRP A C 1
ATOM 678 O O . TRP A 1 85 ? -8.363 -5.159 12.641 1.00 96.38 85 TRP A O 1
ATOM 688 N N . TYR A 1 86 ? -9.678 -5.812 14.332 1.00 97.75 86 TYR A N 1
ATOM 689 C CA . TYR A 1 86 ? -9.792 -7.195 13.851 1.00 97.75 86 TYR A CA 1
ATOM 690 C C . TYR A 1 86 ? -10.591 -7.306 12.553 1.00 97.75 86 TYR A C 1
ATOM 692 O O . TYR A 1 86 ? -10.208 -8.080 11.682 1.00 97.75 86 TYR A O 1
ATOM 700 N N . ILE A 1 87 ? -11.646 -6.505 12.385 1.00 98.06 87 ILE A N 1
ATOM 701 C CA . ILE A 1 87 ? -12.388 -6.424 11.120 1.00 98.06 87 ILE A CA 1
ATOM 702 C C . ILE A 1 87 ? -11.464 -5.944 9.994 1.00 98.06 87 ILE A C 1
ATOM 704 O O . ILE A 1 87 ? -11.453 -6.552 8.926 1.00 98.06 87 ILE A O 1
ATOM 708 N N . CYS A 1 88 ? -10.628 -4.924 10.233 1.00 98.12 88 CYS A N 1
ATOM 709 C CA . CYS A 1 88 ? -9.618 -4.508 9.256 1.00 98.12 88 CYS A CA 1
ATOM 710 C C . CYS A 1 88 ? -8.688 -5.667 8.872 1.00 98.12 88 CYS A C 1
ATOM 712 O O . CYS A 1 88 ? -8.427 -5.850 7.691 1.00 98.12 88 CYS A O 1
ATOM 714 N N . TRP A 1 89 ? -8.217 -6.469 9.833 1.00 98.12 89 TRP A N 1
ATOM 715 C CA . TRP A 1 89 ? -7.364 -7.629 9.542 1.00 98.12 89 TRP A CA 1
ATOM 716 C C . TRP A 1 89 ? -8.085 -8.744 8.789 1.00 98.12 89 TRP A C 1
ATOM 718 O O . TRP A 1 89 ? -7.500 -9.333 7.885 1.00 98.12 89 TRP A O 1
ATOM 728 N N . LEU A 1 90 ? -9.347 -9.015 9.123 1.00 98.56 90 LEU A N 1
ATOM 729 C CA . LEU A 1 90 ? -10.169 -9.982 8.399 1.00 98.56 90 LEU A CA 1
ATOM 730 C C . LEU A 1 90 ? -10.274 -9.590 6.918 1.00 98.56 90 LEU A C 1
ATOM 732 O O . LEU A 1 90 ? -10.014 -10.413 6.044 1.00 98.56 90 LEU A O 1
ATOM 736 N N . ILE A 1 91 ? -10.595 -8.322 6.645 1.00 98.56 91 ILE A N 1
ATOM 737 C CA . ILE A 1 91 ? -10.685 -7.789 5.279 1.00 98.56 91 ILE A CA 1
ATOM 738 C C . ILE A 1 91 ? -9.308 -7.811 4.610 1.00 98.56 91 ILE A C 1
ATOM 740 O O . ILE A 1 91 ? -9.186 -8.251 3.471 1.00 98.56 91 ILE A O 1
ATOM 744 N N . PHE A 1 92 ? -8.266 -7.384 5.325 1.00 98.50 92 PHE A N 1
ATOM 745 C CA . PHE A 1 92 ? -6.895 -7.371 4.827 1.00 98.50 92 PHE A CA 1
ATOM 746 C C . PHE A 1 92 ? -6.444 -8.754 4.362 1.00 98.50 92 PHE A C 1
ATOM 748 O O . PHE A 1 92 ? -5.907 -8.877 3.271 1.00 98.50 92 PHE A O 1
ATOM 755 N N . VAL A 1 93 ? -6.675 -9.800 5.157 1.00 98.44 93 VAL A N 1
ATOM 756 C CA . VAL A 1 93 ? -6.293 -11.170 4.792 1.00 98.44 93 VAL A CA 1
ATOM 757 C C . VAL A 1 93 ? -7.199 -11.703 3.682 1.00 98.44 93 VAL A C 1
ATOM 759 O O . VAL A 1 93 ? -6.700 -12.278 2.716 1.00 98.44 93 VAL A O 1
ATOM 762 N N . GLY A 1 94 ? -8.511 -11.471 3.787 1.00 98.62 94 GLY A N 1
ATOM 763 C CA . GLY A 1 94 ? -9.497 -11.944 2.814 1.00 98.62 94 GLY A CA 1
ATOM 764 C C . GLY A 1 94 ? -9.307 -11.370 1.409 1.00 98.62 94 GLY A C 1
ATOM 765 O O . GLY A 1 94 ? -9.527 -12.080 0.436 1.00 98.62 94 GLY A O 1
ATOM 766 N N . VAL A 1 95 ? -8.864 -10.115 1.295 1.00 98.06 95 VAL A N 1
ATOM 767 C CA . VAL A 1 95 ? -8.566 -9.457 0.010 1.00 98.06 95 VAL A CA 1
ATOM 768 C C . VAL A 1 95 ? -7.090 -9.600 -0.361 1.00 98.06 95 VAL A C 1
ATOM 770 O O . VAL A 1 95 ? -6.756 -9.904 -1.504 1.00 98.06 95 VAL A O 1
ATOM 773 N N . GLY A 1 96 ? -6.194 -9.403 0.603 1.00 98.19 96 GLY A N 1
ATOM 774 C CA . GLY A 1 96 ? -4.754 -9.350 0.381 1.00 98.19 96 GLY A CA 1
ATOM 775 C C . GLY A 1 96 ? -4.151 -10.685 -0.039 1.00 98.19 96 GLY A C 1
ATOM 776 O O . GLY A 1 96 ? -3.286 -10.682 -0.907 1.00 98.19 96 GLY A O 1
ATOM 777 N N . LEU A 1 97 ? -4.609 -11.823 0.502 1.00 98.00 97 LEU A N 1
ATOM 778 C CA . LEU A 1 97 ? -4.078 -13.132 0.095 1.00 98.00 97 LEU A CA 1
ATOM 779 C C . LEU A 1 97 ? -4.420 -13.484 -1.364 1.00 98.00 97 LEU A C 1
ATOM 781 O O . LE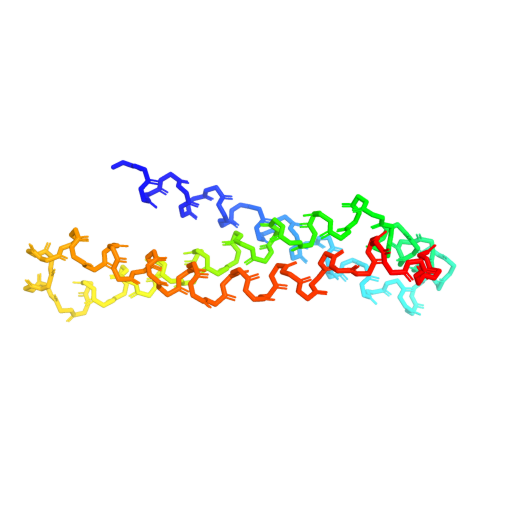U A 1 97 ? -3.493 -13.839 -2.092 1.00 98.00 97 LEU A O 1
ATOM 785 N N . PRO A 1 98 ? -5.678 -13.355 -1.840 1.00 98.25 98 PRO A N 1
ATOM 786 C CA . PRO A 1 98 ? -5.983 -13.539 -3.259 1.00 98.25 98 PRO A CA 1
ATOM 787 C C . PRO A 1 98 ? -5.184 -12.610 -4.177 1.00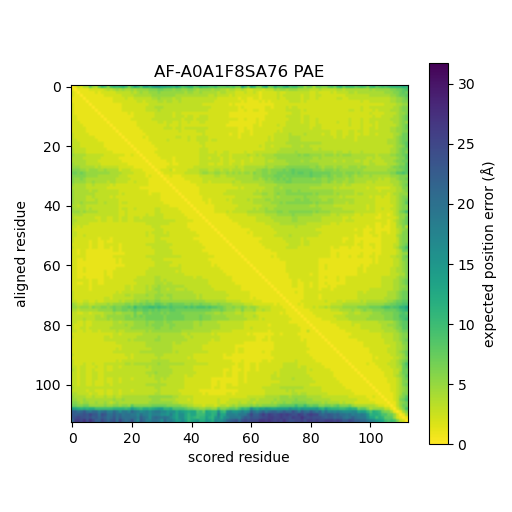 98.25 98 PRO A C 1
ATOM 789 O O . PRO A 1 98 ? -4.667 -13.058 -5.197 1.00 98.25 98 PRO A O 1
ATOM 792 N N . VAL A 1 99 ? -5.048 -11.332 -3.810 1.00 97.75 99 VAL A N 1
ATOM 793 C CA . VAL A 1 99 ? -4.290 -10.357 -4.610 1.00 97.75 99 VAL A CA 1
ATOM 794 C C . VAL A 1 99 ? -2.805 -10.714 -4.647 1.00 97.75 99 VAL A C 1
ATOM 796 O O . VAL A 1 99 ? -2.230 -10.803 -5.728 1.00 97.75 99 VAL A O 1
ATOM 799 N N . ALA A 1 100 ? -2.191 -10.988 -3.495 1.00 97.56 100 ALA A N 1
ATOM 800 C CA . ALA A 1 100 ? -0.791 -11.397 -3.422 1.00 97.56 100 ALA A CA 1
ATOM 801 C C . ALA A 1 100 ? -0.542 -12.690 -4.206 1.00 97.56 100 ALA A C 1
ATOM 803 O O . ALA A 1 100 ? 0.474 -12.805 -4.885 1.00 97.56 100 ALA A O 1
ATOM 804 N N . TRP A 1 101 ? -1.481 -13.640 -4.169 1.00 97.00 101 TRP A N 1
ATOM 805 C CA . TRP A 1 101 ? -1.403 -14.841 -4.992 1.00 97.00 101 TRP A CA 1
ATOM 806 C C . TRP A 1 101 ? -1.358 -14.494 -6.481 1.00 97.00 101 TRP A C 1
ATOM 808 O O . TRP A 1 101 ? -0.465 -14.968 -7.170 1.00 97.00 101 TRP A O 1
ATOM 818 N N . ILE A 1 102 ? -2.258 -13.639 -6.974 1.00 95.56 102 ILE A N 1
ATOM 819 C CA . ILE A 1 102 ? -2.281 -13.229 -8.389 1.00 95.56 102 ILE A CA 1
ATOM 820 C C . ILE A 1 102 ? -0.969 -12.544 -8.796 1.00 95.56 102 ILE A C 1
ATOM 822 O O . ILE A 1 102 ? -0.427 -12.863 -9.852 1.00 95.56 102 ILE A O 1
ATOM 826 N N . VAL A 1 103 ? -0.446 -11.646 -7.959 1.00 95.81 103 VAL A N 1
ATOM 827 C CA . VAL A 1 103 ? 0.801 -10.909 -8.231 1.00 95.81 103 VAL A CA 1
ATOM 828 C C . VAL A 1 103 ? 2.014 -11.841 -8.257 1.00 95.81 103 VAL A C 1
ATOM 830 O O . VAL A 1 103 ? 2.876 -11.714 -9.125 1.00 95.81 103 VAL A O 1
ATOM 833 N N . LEU A 1 104 ? 2.085 -12.795 -7.325 1.00 95.94 104 LEU A N 1
ATOM 834 C CA . LEU A 1 104 ? 3.252 -13.661 -7.163 1.00 95.94 104 LEU A CA 1
ATOM 835 C C . LEU A 1 104 ? 3.216 -14.893 -8.074 1.00 95.94 104 LEU A C 1
ATOM 837 O O . LEU A 1 104 ? 4.274 -15.353 -8.492 1.00 95.94 104 LEU A O 1
ATOM 841 N N . LYS A 1 105 ? 2.029 -15.422 -8.407 1.00 95.06 105 LYS A N 1
ATOM 842 C CA . LYS A 1 105 ? 1.836 -16.652 -9.201 1.00 95.06 105 LYS A CA 1
ATOM 843 C C . LYS A 1 105 ? 2.750 -16.750 -10.438 1.00 95.06 105 LYS A C 1
ATOM 845 O O . LYS A 1 105 ? 3.349 -17.811 -10.615 1.00 95.06 105 LYS A O 1
ATOM 850 N N . PRO A 1 106 ? 2.956 -15.685 -11.241 1.00 93.50 106 PRO A N 1
ATOM 851 C CA . PRO A 1 106 ? 3.817 -15.746 -12.423 1.00 93.50 106 PRO A CA 1
ATOM 852 C C . PRO A 1 106 ? 5.275 -16.140 -12.153 1.00 93.50 106 PRO A C 1
ATOM 854 O O . PRO A 1 106 ? 5.918 -16.673 -13.053 1.00 93.50 106 PRO A O 1
ATOM 857 N N . ILE A 1 107 ? 5.789 -15.937 -10.932 1.00 92.56 107 ILE A N 1
ATOM 858 C CA . ILE A 1 107 ? 7.149 -16.347 -10.534 1.00 92.56 107 ILE A CA 1
ATOM 859 C C . ILE A 1 107 ? 7.354 -17.856 -10.742 1.00 92.56 107 ILE A C 1
ATOM 861 O O . ILE A 1 107 ? 8.449 -18.290 -11.090 1.00 92.56 107 ILE A O 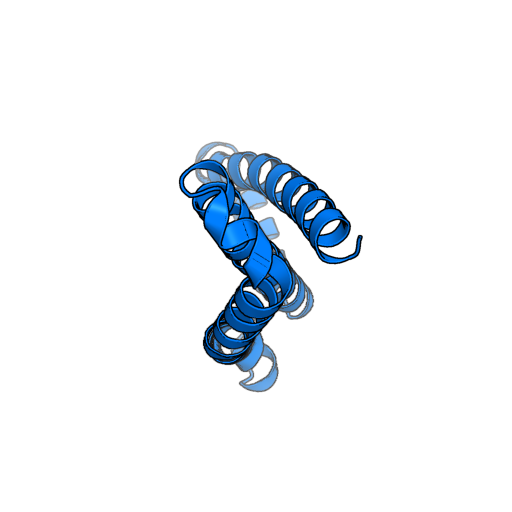1
ATOM 865 N N . TRP A 1 108 ? 6.303 -18.657 -10.548 1.00 90.75 108 TRP A N 1
ATOM 866 C CA . TRP A 1 108 ? 6.366 -20.119 -10.646 1.00 90.75 108 TRP A CA 1
ATOM 867 C C . TRP A 1 108 ? 5.807 -20.674 -11.957 1.00 90.75 108 TRP A C 1
ATOM 869 O O . TRP A 1 108 ? 6.034 -21.840 -12.264 1.00 90.75 108 TRP A O 1
ATOM 879 N N . GLU A 1 109 ? 5.092 -19.864 -12.741 1.00 87.75 109 GLU A N 1
ATOM 880 C CA . GLU A 1 109 ? 4.477 -20.308 -14.001 1.00 87.75 109 GLU A CA 1
ATOM 881 C C . GLU A 1 109 ? 5.423 -20.225 -15.205 1.00 87.75 109 GLU A C 1
ATOM 883 O O . GLU A 1 109 ? 5.033 -20.579 -16.314 1.00 87.75 109 GLU A O 1
ATOM 888 N N . GLY A 1 110 ? 6.669 -19.781 -15.003 1.00 67.12 110 GLY A N 1
ATOM 889 C CA . GLY A 1 110 ? 7.659 -19.682 -16.078 1.00 67.12 110 GLY A CA 1
ATOM 890 C C . GLY A 1 110 ? 7.272 -18.675 -17.164 1.00 67.12 110 GLY A C 1
ATOM 891 O O . GLY A 1 110 ? 7.782 -18.754 -18.280 1.00 67.12 110 GLY A O 1
ATOM 892 N N . VAL A 1 111 ? 6.364 -17.741 -16.851 1.00 65.38 111 VAL A N 1
ATOM 893 C CA . VAL A 1 111 ? 6.074 -16.594 -17.715 1.00 65.38 111 VAL A CA 1
ATOM 894 C C . VAL A 1 111 ? 7.375 -15.796 -17.835 1.00 65.38 111 VAL A C 1
ATOM 896 O O . VAL A 1 111 ? 7.943 -15.480 -16.788 1.00 65.38 111 VAL A O 1
ATOM 899 N N . PRO A 1 112 ? 7.865 -15.488 -19.053 1.00 58.88 112 PRO A N 1
ATOM 900 C CA . PRO A 1 112 ? 9.069 -14.681 -19.217 1.00 58.88 112 PRO A CA 1
ATOM 901 C C . PRO A 1 112 ? 8.908 -13.374 -18.432 1.00 58.88 112 PRO A C 1
ATOM 903 O O . PRO A 1 112 ? 7.982 -12.606 -18.701 1.00 58.88 112 PRO A O 1
ATOM 906 N N . THR A 1 113 ? 9.742 -13.200 -17.408 1.00 54.41 113 THR A N 1
ATOM 907 C CA . THR A 1 113 ? 9.891 -11.958 -16.640 1.00 54.41 113 THR A CA 1
ATOM 908 C C . THR A 1 113 ? 10.942 -11.091 -17.287 1.00 54.41 113 THR A C 1
ATOM 910 O O . THR A 1 113 ? 12.035 -11.656 -17.534 1.00 54.41 113 THR A O 1
#

Solvent-accessible surface area (backbone atoms only — not comparable to full-atom values): 6057 Å² total; per-residue (Å²): 111,67,75,59,52,53,39,53,54,24,48,53,52,50,51,55,45,52,57,52,50,55,52,50,62,49,20,63,82,74,38,51,69,63,32,54,55,50,50,48,50,47,52,24,68,67,29,29,52,51,49,40,51,50,51,49,30,49,54,51,30,52,46,54,48,50,53,50,53,52,31,71,78,36,62,79,49,53,82,43,52,66,59,55,50,50,52,41,51,52,51,46,51,68,52,44,51,61,50,38,45,65,57,46,49,48,71,78,68,72,54,91,91

Secondary structure (DSSP, 8-state):
-HHHHHHHHHHHHHHHHHHHHHHHHHHHHH-HHHHHHHHHHHHSHHHHHHHHHHHHHHHHHHHHHHHHHHHHH-GGGGGGHHHHHHHHHHHHHHHHHHHHHHHHGGGTTT---

Radius of gyration: 17.52 Å; Cα contacts (8 Å, |Δi|>4): 69; chains: 1; bounding box: 34×32×46 Å

Sequence (113 aa):
MLAWAFHRISGVAIWAFVVLHVIDIYLVGGNPEAYDELLAIYASPIGRVLEALLGAALLYHALNGLRIIVMDFWPPLTRYHRQLWYICWLIFVGVGLPVAWIVLKPIWEGVPT

pLDDT: mean 95.36, std 6.88, range [54.41, 98.75]

Foldseek 3Di:
DVLVVLLVVLVVLVVVVVVVVVVLVVCVPVPVVVNVVVVLVCLDLVNLVVVLVNVLSVLSNVLSVVLVVVCVVPVVCVVVSVVSVVVSVVVSCVPSVVVSCVSNVCVPVVDND

Mean predicted aligned error: 3.41 Å